Protein AF-A0A442I659-F1 (afdb_monomer)

Secondary structure (DSSP, 8-state):
-PPPPHHHHHHHHHHHHTT--TTSGGGGGGSSBTTB---SSHHHHHHHHHHHHHTGGG--SHHHHHHHHHHHHHHHHSPPPPP-

Solvent-accessible surface area (backbone atoms only — not comparable to full-atom values): 4908 Å² total; per-residue (Å²): 137,82,78,62,54,46,44,56,35,24,55,52,34,47,61,68,33,74,82,59,56,98,81,40,80,51,51,58,43,69,72,43,52,91,65,31,39,41,35,72,44,71,66,53,32,51,46,41,48,54,41,56,58,66,40,65,87,67,50,89,45,72,65,55,45,50,53,50,51,42,44,49,52,33,59,74,68,56,68,60,46,78,88,128

Sequence (84 aa):
MRIITKERAFALASQWGSFMHATDPGQCLYTFHTNDGRPLTEEHRLECLRWLRSKQTQTRSDREADELMKLIRFMANTPLRPLQ

pLDDT: mean 88.14, std 9.48, range [54.66, 96.25]

Nearest PDB structures (foldseek):
  3osx-assembly1_A  TM=8.111E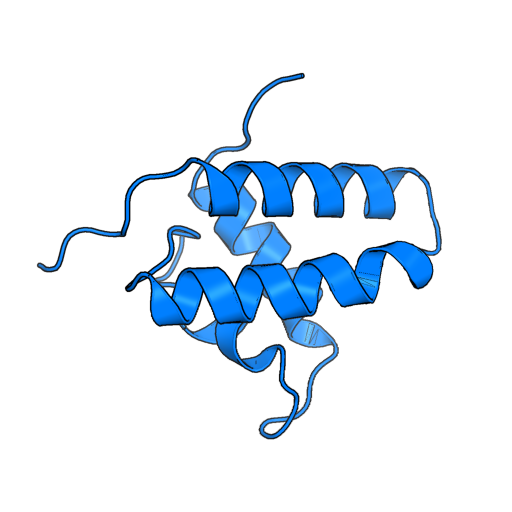-01  e=1.385E+00  Xenorhabdus nematophila
  6q45-assembly2_P  TM=9.304E-01  e=2.919E+00  Fusobacterium nucleatum subsp. nucleatum ATCC 25586
  1xkp-assembly1_A  TM=9.441E-01  e=7.735E+00  Yersinia pestis
  6o6i-assembly1_A  TM=4.625E-01  e=9.729E+00  Rattu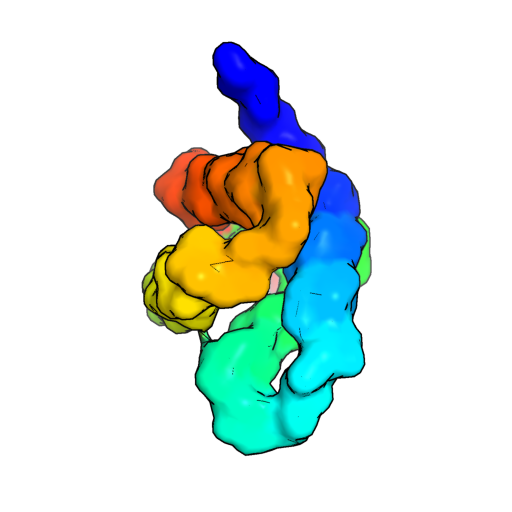s norvegicus

Structure (mmCIF, N/CA/C/O backbone):
data_AF-A0A442I659-F1
#
_entry.id   AF-A0A442I659-F1
#
loop_
_atom_site.group_PDB
_atom_site.id
_atom_site.type_symbol
_atom_site.label_atom_id
_atom_site.label_alt_id
_atom_site.label_comp_id
_atom_site.label_asym_id
_atom_site.label_entity_id
_atom_site.label_seq_id
_atom_site.pdbx_PDB_ins_code
_atom_site.Cartn_x
_atom_site.Cartn_y
_atom_site.Cartn_z
_atom_site.occupancy
_atom_site.B_iso_or_equiv
_atom_site.auth_seq_id
_atom_site.auth_comp_id
_atom_site.auth_asym_id
_atom_site.auth_atom_id
_atom_site.pdbx_PDB_model_num
ATOM 1 N N . MET A 1 1 ? 0.383 18.143 -4.845 1.00 54.66 1 MET A N 1
ATOM 2 C CA . MET A 1 1 ? 0.398 16.725 -5.281 1.00 54.66 1 MET A CA 1
ATOM 3 C C . MET A 1 1 ? -0.792 16.022 -4.631 1.00 54.66 1 MET A C 1
ATOM 5 O O . MET A 1 1 ? -0.908 16.107 -3.417 1.00 54.66 1 MET A O 1
ATOM 9 N N . ARG A 1 2 ? -1.727 15.455 -5.409 1.00 72.00 2 ARG A N 1
ATOM 10 C CA . ARG A 1 2 ? -2.998 14.903 -4.889 1.00 72.00 2 ARG A CA 1
ATOM 11 C C . ARG A 1 2 ? -2.785 13.523 -4.249 1.00 72.00 2 ARG A C 1
ATOM 13 O O . ARG A 1 2 ? -2.033 12.717 -4.793 1.00 72.00 2 ARG A O 1
ATOM 20 N N . ILE A 1 3 ? -3.443 13.269 -3.117 1.00 81.12 3 ILE A N 1
ATOM 21 C CA . ILE A 1 3 ? -3.529 11.936 -2.498 1.00 81.12 3 ILE A CA 1
ATOM 22 C C . ILE A 1 3 ? -4.392 11.043 -3.407 1.00 81.12 3 ILE A C 1
ATOM 24 O O . ILE A 1 3 ? -5.390 11.505 -3.960 1.00 81.12 3 ILE A O 1
ATOM 28 N N . ILE A 1 4 ? -3.975 9.792 -3.610 1.00 94.19 4 ILE A N 1
ATOM 29 C CA . ILE A 1 4 ? -4.699 8.803 -4.428 1.00 94.19 4 ILE A CA 1
ATOM 30 C C . ILE A 1 4 ? -5.928 8.254 -3.685 1.00 94.19 4 ILE A C 1
ATOM 32 O O . ILE A 1 4 ? -5.998 8.329 -2.463 1.00 94.19 4 ILE A O 1
ATOM 36 N N . THR A 1 5 ? -6.906 7.701 -4.407 1.00 95.94 5 THR A N 1
ATOM 37 C CA . THR A 1 5 ? -8.089 7.081 -3.781 1.00 95.94 5 THR A CA 1
ATOM 38 C C . THR A 1 5 ? -7.746 5.735 -3.133 1.00 95.94 5 THR A C 1
ATOM 40 O O . THR A 1 5 ? -6.693 5.157 -3.417 1.00 95.94 5 THR A O 1
ATOM 43 N N . LYS A 1 6 ? -8.643 5.201 -2.290 1.00 95.88 6 LYS A N 1
ATOM 44 C CA . LYS A 1 6 ? -8.460 3.886 -1.648 1.00 95.88 6 LYS A CA 1
ATOM 45 C C . LYS A 1 6 ? -8.423 2.737 -2.662 1.00 95.88 6 LYS A C 1
ATOM 47 O O . LYS A 1 6 ? -7.648 1.803 -2.489 1.00 95.88 6 LYS A O 1
ATOM 52 N N . GLU A 1 7 ? -9.177 2.845 -3.752 1.00 95.81 7 GLU A N 1
ATOM 53 C CA . GLU A 1 7 ? -9.207 1.873 -4.848 1.00 95.81 7 GLU A CA 1
ATOM 54 C C . GLU A 1 7 ? -7.892 1.914 -5.628 1.00 95.81 7 GLU A C 1
ATOM 56 O O . GLU A 1 7 ? -7.308 0.877 -5.943 1.00 95.81 7 GLU A O 1
ATOM 61 N N . ARG A 1 8 ? -7.373 3.122 -5.899 1.00 95.56 8 ARG A N 1
ATOM 62 C CA . ARG A 1 8 ? -6.072 3.268 -6.558 1.00 95.56 8 ARG A CA 1
ATOM 63 C C . ARG A 1 8 ? -4.939 2.777 -5.662 1.00 95.56 8 ARG A C 1
ATOM 65 O O . ARG A 1 8 ? -4.006 2.164 -6.171 1.00 95.56 8 ARG A O 1
ATOM 72 N N . ALA A 1 9 ? -5.022 3.022 -4.356 1.00 95.50 9 ALA A N 1
ATOM 73 C CA . ALA A 1 9 ? -4.064 2.500 -3.391 1.00 95.50 9 ALA A CA 1
ATOM 74 C C . ALA A 1 9 ? -4.082 0.966 -3.348 1.00 95.50 9 ALA A C 1
ATOM 76 O O . ALA A 1 9 ? -3.013 0.367 -3.385 1.00 95.50 9 ALA A O 1
ATOM 77 N N . PHE A 1 10 ? -5.267 0.342 -3.361 1.00 95.06 10 PHE A N 1
ATOM 78 C CA . PHE A 1 10 ? -5.416 -1.112 -3.470 1.00 95.06 10 PHE A CA 1
ATOM 79 C C . PHE A 1 10 ? -4.7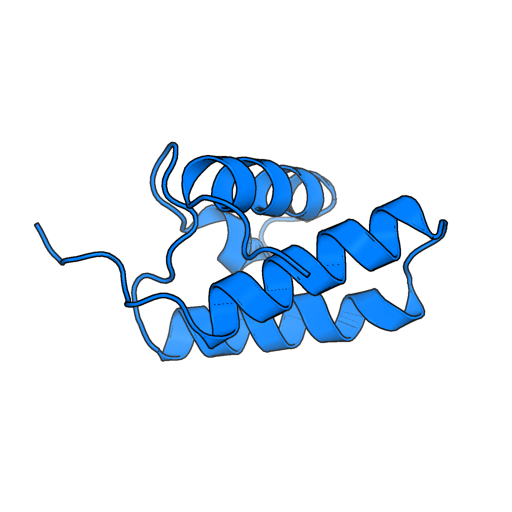38 -1.648 -4.736 1.00 95.06 10 PHE A C 1
ATOM 81 O O . PHE A 1 10 ? -3.866 -2.503 -4.647 1.00 95.06 10 PHE A O 1
ATOM 88 N N . ALA A 1 11 ? -5.053 -1.077 -5.904 1.00 93.88 11 ALA A N 1
ATOM 89 C CA . ALA A 1 11 ? -4.471 -1.515 -7.172 1.00 93.88 11 ALA A CA 1
ATOM 90 C C . ALA A 1 11 ? -2.936 -1.393 -7.201 1.00 93.88 11 ALA A C 1
ATOM 92 O O . ALA A 1 11 ? -2.255 -2.312 -7.652 1.00 93.88 11 ALA A O 1
ATOM 93 N N . LEU A 1 12 ? -2.384 -0.281 -6.700 1.00 92.62 12 LEU A N 1
ATOM 94 C CA . LEU A 1 12 ? -0.933 -0.100 -6.606 1.00 92.62 12 LEU A CA 1
ATOM 95 C C . LEU A 1 12 ? -0.311 -1.090 -5.615 1.00 92.62 12 LEU A C 1
ATOM 97 O O . LEU A 1 12 ? 0.699 -1.709 -5.934 1.00 92.62 12 LEU A O 1
ATOM 101 N N . ALA A 1 13 ? -0.913 -1.279 -4.439 1.00 91.88 13 ALA A N 1
ATOM 102 C CA . ALA A 1 13 ? -0.436 -2.248 -3.459 1.00 91.88 13 ALA A CA 1
ATOM 103 C C . ALA A 1 13 ? -0.413 -3.674 -4.031 1.00 91.88 13 ALA A C 1
ATOM 105 O O . ALA A 1 13 ? 0.574 -4.374 -3.837 1.00 91.88 13 ALA A O 1
ATOM 106 N N . SER A 1 14 ? -1.427 -4.079 -4.802 1.00 89.06 14 SER A N 1
ATOM 107 C CA . SER A 1 14 ? -1.456 -5.387 -5.469 1.00 89.06 14 SER A CA 1
ATOM 108 C C . SER A 1 14 ? -0.367 -5.544 -6.536 1.00 89.06 14 S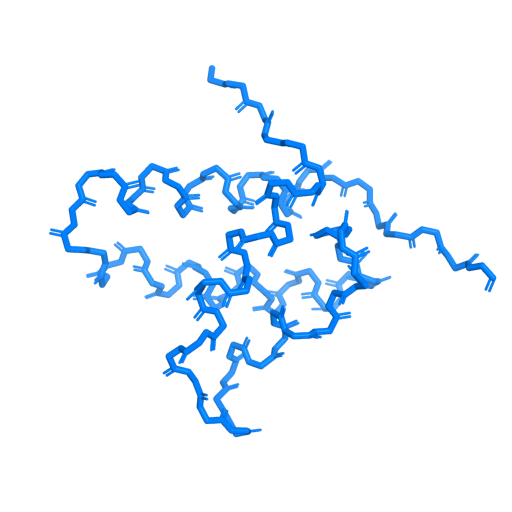ER A C 1
ATOM 110 O O . SER A 1 14 ? 0.211 -6.621 -6.656 1.00 89.06 14 SER A O 1
ATOM 112 N N . GLN A 1 15 ? -0.046 -4.483 -7.285 1.00 87.50 15 GLN A N 1
ATOM 113 C CA . GLN A 1 15 ? 1.055 -4.495 -8.263 1.00 87.50 15 GLN A CA 1
ATOM 114 C C . GLN A 1 15 ? 2.420 -4.641 -7.588 1.00 87.50 15 GLN A C 1
ATOM 116 O O . GLN A 1 15 ? 3.270 -5.398 -8.041 1.00 87.50 15 GLN A O 1
ATOM 121 N N . TRP A 1 16 ? 2.628 -3.948 -6.471 1.00 82.25 16 TRP A N 1
ATOM 122 C CA . TRP A 1 16 ? 3.821 -4.139 -5.650 1.00 82.25 16 TRP A CA 1
ATOM 123 C C . TRP A 1 16 ? 3.838 -5.528 -4.986 1.00 82.25 16 TRP A C 1
ATOM 125 O O . TRP A 1 16 ? 4.899 -6.137 -4.858 1.00 82.25 16 TRP A O 1
ATOM 135 N N . GLY A 1 17 ? 2.648 -6.042 -4.659 1.00 70.44 17 GLY A N 1
ATOM 136 C CA . GLY A 1 17 ? 2.328 -7.399 -4.223 1.00 70.44 17 GLY A CA 1
ATOM 137 C C . GLY A 1 17 ? 2.903 -8.500 -5.110 1.00 70.44 17 GLY A C 1
ATOM 138 O O . GLY A 1 17 ? 3.511 -9.450 -4.615 1.00 70.44 17 GLY A O 1
ATOM 139 N N . SER A 1 18 ? 2.700 -8.386 -6.426 1.00 66.94 18 SER A N 1
ATOM 140 C CA . SER A 1 18 ? 2.871 -9.494 -7.380 1.00 66.94 18 SER A CA 1
ATOM 141 C C . SER A 1 18 ? 4.300 -10.018 -7.537 1.00 66.94 18 SER A C 1
ATOM 143 O O . SER A 1 18 ? 4.501 -11.057 -8.155 1.00 66.94 18 SER A O 1
ATOM 145 N N . PHE A 1 19 ? 5.291 -9.324 -6.980 1.00 63.94 19 PHE A N 1
ATOM 146 C CA . PHE A 1 19 ? 6.699 -9.719 -7.035 1.00 63.94 19 PHE A CA 1
ATOM 147 C C . PHE A 1 19 ? 7.157 -10.534 -5.815 1.00 63.94 19 PHE A C 1
ATOM 149 O O . PHE A 1 19 ? 8.356 -10.750 -5.657 1.00 63.94 19 PHE A O 1
ATOM 156 N N . MET A 1 20 ? 6.234 -10.939 -4.936 1.00 72.00 20 MET A N 1
ATOM 157 C CA . MET A 1 20 ? 6.553 -11.509 -3.625 1.00 72.00 20 MET A CA 1
ATOM 158 C C . MET A 1 20 ? 6.166 -12.975 -3.468 1.00 72.00 20 MET A C 1
ATOM 160 O O . MET A 1 20 ? 5.135 -13.428 -3.962 1.00 72.00 20 MET A O 1
ATOM 164 N N . HIS A 1 21 ? 6.979 -13.691 -2.698 1.00 69.88 21 HIS A N 1
ATOM 165 C CA . HIS A 1 21 ? 6.691 -15.004 -2.145 1.00 69.88 21 HIS A CA 1
ATOM 166 C C . HIS A 1 21 ? 5.966 -14.887 -0.795 1.00 69.88 21 HIS A C 1
ATOM 168 O O . HIS A 1 21 ? 6.009 -13.856 -0.127 1.00 69.88 21 HIS A O 1
ATOM 174 N N . ALA A 1 22 ? 5.327 -15.976 -0.358 1.00 65.06 22 ALA A N 1
ATOM 175 C CA . ALA A 1 22 ? 4.522 -16.020 0.868 1.00 65.06 22 ALA A CA 1
ATOM 176 C C . ALA A 1 22 ? 5.296 -15.719 2.169 1.00 65.06 22 ALA A C 1
ATOM 178 O O . ALA A 1 22 ? 4.682 -15.572 3.215 1.00 65.06 22 ALA A O 1
ATOM 179 N N . THR A 1 23 ? 6.627 -15.643 2.131 1.00 71.31 23 THR A N 1
ATOM 180 C CA . THR A 1 23 ? 7.471 -15.300 3.287 1.00 71.31 23 THR A CA 1
ATOM 181 C C . THR A 1 23 ? 8.095 -13.911 3.180 1.00 71.31 23 THR A C 1
ATOM 183 O O . THR A 1 23 ? 8.855 -13.515 4.063 1.00 71.31 23 THR A O 1
ATOM 186 N N . ASP A 1 24 ? 7.828 -13.173 2.100 1.00 77.56 24 ASP A N 1
ATOM 187 C CA . ASP A 1 24 ? 8.420 -11.856 1.910 1.00 77.56 24 ASP A CA 1
ATOM 188 C C . ASP A 1 24 ? 7.791 -10.828 2.857 1.00 77.56 24 ASP A C 1
ATOM 190 O O . ASP A 1 24 ? 6.568 -10.781 3.002 1.00 77.56 24 ASP A O 1
ATOM 194 N N . PRO A 1 25 ? 8.586 -9.911 3.438 1.00 76.75 25 PRO A N 1
ATOM 195 C CA . PRO A 1 25 ? 8.073 -8.887 4.349 1.00 76.75 25 PRO A CA 1
ATOM 196 C C . PRO A 1 25 ? 6.971 -7.983 3.768 1.00 76.75 25 PRO A C 1
ATOM 198 O O . PRO A 1 25 ? 6.263 -7.319 4.522 1.00 76.75 25 PRO A O 1
ATOM 201 N N . GLY A 1 26 ? 6.810 -7.921 2.443 1.00 78.06 26 GLY A N 1
ATOM 202 C CA . GLY A 1 26 ? 5.742 -7.137 1.818 1.00 78.06 26 GLY A CA 1
ATOM 203 C C . GLY A 1 26 ? 4.435 -7.902 1.621 1.00 78.06 26 GLY A C 1
ATOM 204 O O . GLY A 1 26 ? 3.485 -7.321 1.102 1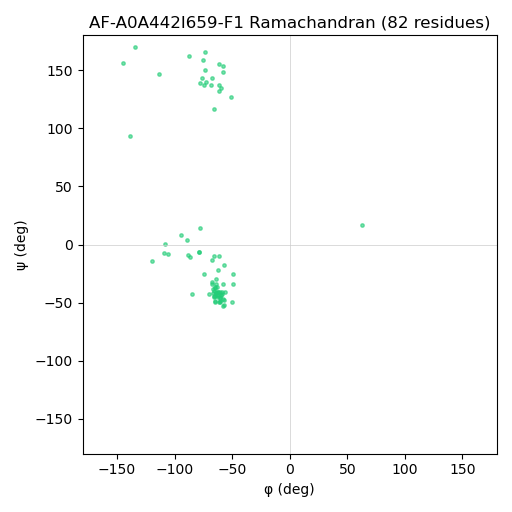.00 78.06 26 GLY A O 1
ATOM 205 N N . GLN A 1 27 ? 4.335 -9.152 2.091 1.00 84.31 27 GLN A N 1
ATOM 206 C CA . GLN A 1 27 ? 3.067 -9.885 2.181 1.00 84.31 27 GLN A CA 1
ATOM 207 C C . GLN A 1 27 ? 1.957 -9.072 2.866 1.00 84.31 27 GLN A C 1
ATOM 209 O O . GLN A 1 27 ? 0.783 -9.256 2.557 1.00 84.31 27 GLN A O 1
ATOM 214 N N . CYS A 1 28 ? 2.329 -8.112 3.726 1.00 87.31 28 CYS A N 1
ATOM 215 C CA . CYS A 1 28 ? 1.419 -7.137 4.319 1.00 87.31 28 CYS A CA 1
ATOM 216 C C . CYS A 1 28 ? 0.519 -6.449 3.271 1.00 87.31 28 CYS A C 1
ATOM 218 O O . CYS A 1 28 ? -0.659 -6.235 3.533 1.00 87.31 28 CYS A O 1
ATOM 220 N N . LEU A 1 29 ? 1.000 -6.211 2.044 1.00 90.06 29 LEU A N 1
ATOM 221 C CA . LEU A 1 29 ? 0.216 -5.603 0.962 1.00 90.06 29 LEU A CA 1
ATOM 222 C C . LEU A 1 29 ? -0.943 -6.474 0.438 1.00 90.06 29 LEU A C 1
ATOM 224 O O . LEU A 1 29 ? -1.809 -5.954 -0.263 1.00 90.06 29 LEU A O 1
ATOM 228 N N . TYR A 1 30 ? -0.997 -7.768 0.769 1.00 85.12 30 TYR A N 1
ATOM 229 C CA . TYR A 1 30 ? -2.120 -8.652 0.423 1.00 85.12 30 TYR A CA 1
ATOM 230 C C . TYR A 1 30 ? -3.237 -8.664 1.467 1.00 85.12 30 TYR A C 1
ATOM 232 O O . TYR A 1 30 ? -4.312 -9.200 1.213 1.00 85.12 30 TYR A O 1
ATOM 240 N N . THR A 1 31 ? -3.016 -8.042 2.624 1.00 85.88 31 THR A N 1
ATOM 241 C CA . THR A 1 31 ? -3.998 -7.993 3.717 1.00 85.88 31 THR A CA 1
ATOM 242 C C . THR A 1 31 ? -5.098 -6.957 3.470 1.00 85.88 31 THR A C 1
ATOM 244 O O . THR A 1 31 ? -6.049 -6.860 4.244 1.00 85.88 31 THR A O 1
ATOM 247 N N . PHE A 1 32 ? -4.988 -6.145 2.415 1.00 90.75 32 PHE A N 1
ATOM 248 C CA . PHE A 1 32 ? -6.023 -5.177 2.070 1.00 90.75 32 PHE A CA 1
ATOM 249 C C . PHE A 1 32 ? -7.305 -5.863 1.617 1.00 90.75 32 PHE A C 1
ATOM 251 O O . PHE A 1 32 ? -7.299 -6.857 0.893 1.00 90.75 32 PHE A O 1
ATOM 258 N N . HIS A 1 33 ? -8.431 -5.271 1.993 1.00 91.56 33 HIS A N 1
ATOM 259 C CA . HIS A 1 33 ? -9.712 -5.701 1.466 1.00 91.56 33 HIS A CA 1
ATOM 260 C C . HIS A 1 33 ? -9.868 -5.243 0.014 1.00 91.56 33 HIS A C 1
ATOM 262 O O . HIS A 1 33 ? -9.360 -4.189 -0.377 1.00 91.56 33 HIS A O 1
ATOM 268 N N . THR A 1 34 ? -10.618 -6.009 -0.777 1.00 90.69 34 THR A N 1
ATOM 269 C CA . THR A 1 34 ? -10.854 -5.711 -2.191 1.00 90.69 34 THR A CA 1
ATOM 270 C C . THR A 1 34 ? -11.321 -4.267 -2.386 1.00 90.69 34 THR A C 1
ATOM 272 O O . THR A 1 34 ? -12.280 -3.824 -1.754 1.00 90.69 34 THR A O 1
ATOM 275 N N . ASN A 1 35 ? -10.632 -3.536 -3.269 1.00 93.62 35 ASN A N 1
ATOM 276 C CA . ASN A 1 35 ? -10.877 -2.123 -3.589 1.00 93.62 35 ASN A CA 1
ATOM 277 C C . ASN A 1 35 ? -10.676 -1.129 -2.426 1.00 93.62 35 ASN A C 1
ATOM 279 O O . ASN A 1 35 ? -11.112 0.019 -2.513 1.00 93.62 35 ASN A O 1
ATOM 283 N N . ASP A 1 36 ? -9.991 -1.521 -1.352 1.00 94.56 36 ASP A N 1
ATOM 284 C CA . ASP A 1 36 ? -9.731 -0.650 -0.206 1.00 94.56 36 ASP A CA 1
ATOM 285 C C . ASP A 1 36 ? -8.298 -0.807 0.315 1.00 94.56 36 ASP A C 1
ATOM 287 O O . ASP A 1 36 ? -8.012 -1.649 1.162 1.00 94.56 36 ASP A O 1
ATOM 291 N N . GLY A 1 37 ? -7.389 0.042 -0.172 1.00 94.50 37 GLY A N 1
ATOM 292 C CA . GLY A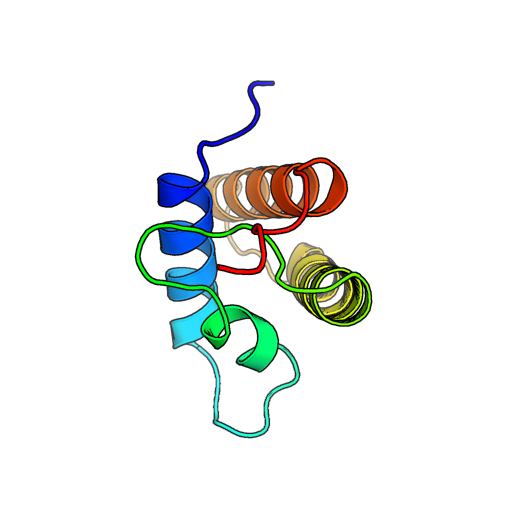 1 37 ? -5.975 0.035 0.213 1.00 94.50 37 GLY A CA 1
ATOM 293 C C . GLY A 1 37 ? -5.675 0.671 1.573 1.00 94.50 37 GLY A C 1
ATOM 294 O O . GLY A 1 37 ? -4.524 1.026 1.830 1.00 94.50 37 GLY A O 1
ATOM 295 N N . ARG A 1 38 ? -6.688 0.916 2.418 1.00 95.94 38 ARG A N 1
ATOM 296 C CA . ARG A 1 38 ? -6.479 1.463 3.766 1.00 95.94 38 ARG A CA 1
ATOM 297 C C . ARG A 1 38 ? -5.911 0.388 4.701 1.00 95.94 38 ARG A C 1
ATOM 299 O O . ARG A 1 38 ? -6.414 -0.736 4.687 1.00 95.94 38 ARG A O 1
ATOM 306 N N . PRO A 1 39 ? -4.920 0.718 5.5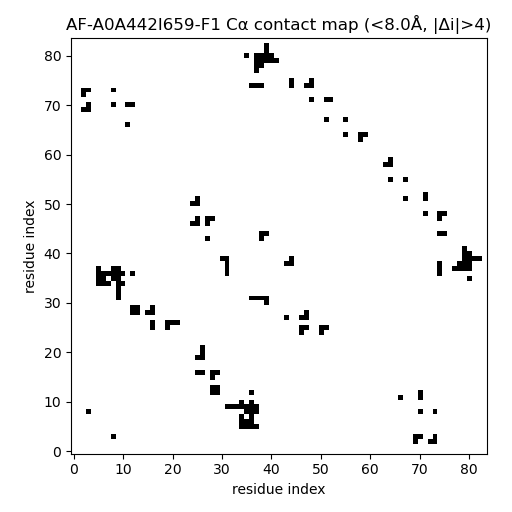48 1.00 95.69 39 PRO A N 1
ATOM 307 C CA . PRO A 1 39 ? -4.419 -0.203 6.565 1.00 95.69 39 PRO A CA 1
ATOM 308 C C . PRO A 1 39 ? -5.521 -0.667 7.520 1.00 95.69 39 PRO A C 1
ATOM 310 O O . PRO A 1 39 ? -6.466 0.071 7.800 1.00 95.69 39 PRO A O 1
ATOM 313 N N . LEU A 1 40 ? -5.382 -1.894 8.017 1.00 93.94 40 LEU A N 1
ATOM 314 C CA . LEU A 1 40 ? -6.338 -2.506 8.949 1.00 93.94 40 LEU A CA 1
ATOM 315 C C . LEU A 1 40 ? -6.053 -2.103 10.400 1.00 93.94 40 LEU A C 1
ATOM 317 O O . LEU A 1 40 ? -6.970 -1.789 11.148 1.00 93.94 40 LEU A O 1
ATOM 321 N N . THR A 1 41 ? -4.773 -2.091 10.771 1.00 95.00 41 THR A N 1
ATOM 322 C CA . THR A 1 41 ? -4.271 -1.676 12.085 1.00 95.00 41 THR A CA 1
ATOM 323 C C . THR A 1 41 ? -3.059 -0.762 11.909 1.00 95.00 41 THR A C 1
ATOM 325 O O . THR A 1 41 ? -2.526 -0.627 10.799 1.00 95.00 41 THR A O 1
ATOM 328 N N . GLU A 1 42 ? -2.607 -0.127 12.991 1.00 95.75 42 GLU A N 1
ATOM 329 C CA . GLU A 1 42 ? -1.385 0.682 12.952 1.00 95.75 42 GLU A CA 1
ATOM 330 C C . GLU A 1 42 ? -0.134 -0.181 12.740 1.00 95.75 42 GLU A C 1
ATOM 332 O O . GLU A 1 42 ? 0.769 0.213 12.006 1.00 95.75 42 GLU A O 1
ATOM 337 N N . GLU A 1 43 ? -0.101 -1.401 13.273 1.00 94.81 43 GLU A N 1
ATOM 338 C CA . GLU A 1 43 ? 0.975 -2.364 13.020 1.00 94.81 43 GLU A CA 1
ATOM 339 C C . GLU A 1 43 ? 1.061 -2.697 11.526 1.00 94.81 43 GLU A C 1
ATOM 341 O O . GLU A 1 43 ? 2.125 -2.558 10.921 1.00 94.81 43 GLU A O 1
ATOM 346 N N . HIS A 1 44 ? -0.078 -3.019 10.900 1.00 93.62 44 HIS A N 1
ATOM 347 C CA . HIS A 1 44 ? -0.154 -3.263 9.460 1.00 93.62 44 HIS A CA 1
ATOM 348 C C . HIS A 1 44 ? 0.318 -2.033 8.660 1.00 93.62 44 HIS A C 1
ATOM 350 O O . HIS A 1 44 ? 1.101 -2.163 7.716 1.00 93.62 44 HIS A O 1
ATOM 356 N N . ARG A 1 45 ? -0.077 -0.814 9.062 1.00 95.88 45 ARG A N 1
ATOM 357 C CA . ARG A 1 45 ? 0.406 0.428 8.431 1.00 95.88 45 ARG A CA 1
ATOM 358 C C . ARG A 1 45 ? 1.931 0.522 8.484 1.00 95.88 45 ARG A C 1
ATOM 360 O O . ARG A 1 45 ? 2.562 0.843 7.473 1.00 95.88 45 ARG A O 1
ATOM 367 N N . LEU A 1 46 ? 2.523 0.274 9.650 1.00 95.75 46 LEU A N 1
ATOM 368 C CA . LEU A 1 46 ? 3.968 0.364 9.855 1.00 95.75 46 LEU A CA 1
ATOM 369 C C . LEU A 1 46 ? 4.729 -0.666 9.018 1.00 95.75 46 LEU A C 1
ATOM 371 O O . LEU A 1 46 ? 5.756 -0.323 8.428 1.00 95.75 46 LEU A O 1
ATOM 375 N N . GLU A 1 47 ? 4.222 -1.893 8.923 1.00 93.94 47 GLU A N 1
ATOM 376 C CA . GLU A 1 47 ? 4.799 -2.945 8.082 1.00 93.94 47 GLU A CA 1
ATOM 377 C C . GLU A 1 47 ? 4.790 -2.559 6.603 1.00 93.94 47 GLU A C 1
ATOM 379 O O . GLU A 1 47 ? 5.844 -2.579 5.956 1.00 93.94 47 GLU A O 1
ATOM 384 N N . CYS A 1 48 ? 3.645 -2.102 6.083 1.00 93.50 48 CYS A N 1
ATOM 385 C CA . CYS A 1 48 ? 3.558 -1.646 4.700 1.00 93.50 48 CYS A CA 1
ATOM 386 C C . CYS A 1 48 ? 4.493 -0.467 4.434 1.00 93.50 48 CYS A C 1
ATOM 388 O O . CYS A 1 48 ? 5.218 -0.463 3.440 1.00 93.50 48 CYS A O 1
ATOM 390 N N . LEU A 1 49 ? 4.525 0.532 5.323 1.00 95.06 49 LEU A N 1
ATOM 391 C CA . LEU A 1 49 ? 5.408 1.689 5.172 1.00 95.06 49 LEU A CA 1
ATOM 392 C C . LEU A 1 49 ? 6.883 1.286 5.187 1.00 95.06 49 LEU A C 1
ATOM 394 O O . LEU A 1 49 ? 7.659 1.816 4.391 1.00 95.06 49 LEU A O 1
ATOM 398 N N . ARG A 1 50 ? 7.280 0.357 6.063 1.00 93.25 50 ARG A N 1
ATOM 399 C CA . ARG A 1 50 ? 8.653 -0.159 6.123 1.00 93.25 50 ARG A CA 1
ATOM 400 C C . ARG A 1 50 ? 9.032 -0.824 4.804 1.00 93.25 50 ARG A C 1
ATOM 402 O O . ARG A 1 50 ? 10.074 -0.493 4.237 1.00 93.25 50 ARG A O 1
ATOM 409 N N . TRP A 1 51 ? 8.178 -1.709 4.294 1.00 90.88 51 TRP A N 1
ATOM 410 C CA . TRP A 1 51 ? 8.442 -2.397 3.035 1.00 90.88 51 TRP A CA 1
ATOM 411 C C . TRP A 1 51 ? 8.467 -1.428 1.848 1.00 90.88 51 TRP A C 1
ATOM 413 O O . TRP A 1 51 ? 9.449 -1.403 1.110 1.00 90.88 51 TRP A O 1
ATOM 423 N N . LEU A 1 52 ? 7.468 -0.556 1.703 1.00 91.75 52 LEU A N 1
ATOM 424 C CA . LEU A 1 52 ? 7.396 0.407 0.599 1.00 91.75 52 LEU A CA 1
ATOM 425 C C . LEU A 1 52 ? 8.595 1.366 0.592 1.00 91.75 52 LEU A C 1
ATOM 427 O O . LEU A 1 52 ? 9.169 1.635 -0.461 1.00 91.75 52 LEU A O 1
ATOM 431 N N . ARG A 1 53 ? 9.033 1.847 1.763 1.00 92.62 53 ARG A N 1
ATOM 432 C CA . ARG A 1 53 ? 10.239 2.685 1.871 1.00 92.62 53 ARG A CA 1
ATOM 433 C C . ARG A 1 53 ? 11.499 1.936 1.446 1.00 92.62 53 ARG A C 1
ATOM 435 O O . ARG A 1 53 ? 12.341 2.527 0.779 1.00 92.62 53 ARG A O 1
ATOM 442 N N . SER A 1 54 ? 11.603 0.638 1.740 1.00 89.81 54 SER A N 1
ATOM 443 C CA . SER A 1 54 ? 12.736 -0.182 1.279 1.00 89.81 54 SER A CA 1
ATOM 444 C C . SER A 1 54 ? 12.825 -0.292 -0.250 1.00 89.81 54 SER A C 1
ATOM 446 O O . SER A 1 54 ? 13.900 -0.551 -0.786 1.00 89.81 54 SER A O 1
ATOM 448 N N . LYS A 1 55 ? 11.711 -0.072 -0.964 1.00 88.62 55 LYS A N 1
ATOM 449 C CA . LYS A 1 55 ? 11.655 -0.114 -2.430 1.00 88.62 55 LYS A CA 1
ATOM 450 C C . LYS A 1 55 ? 12.013 1.205 -3.100 1.00 88.62 55 LYS A C 1
ATOM 452 O O . LYS A 1 55 ? 12.260 1.197 -4.299 1.00 88.62 55 LYS A O 1
ATOM 457 N N . GLN A 1 56 ? 12.121 2.311 -2.359 1.00 86.94 56 GLN A N 1
ATOM 458 C CA . GLN A 1 56 ? 12.457 3.619 -2.940 1.00 86.94 56 GLN A CA 1
ATOM 459 C C . GLN A 1 56 ? 13.779 3.582 -3.714 1.00 86.94 56 GLN A C 1
ATOM 461 O O . GLN A 1 56 ? 13.852 4.105 -4.821 1.00 86.94 56 GLN A O 1
ATOM 466 N N . THR A 1 57 ? 14.787 2.886 -3.186 1.00 83.38 57 THR A N 1
ATOM 467 C CA . THR A 1 57 ? 16.100 2.723 -3.831 1.00 83.38 57 THR A CA 1
ATOM 468 C C . THR A 1 57 ? 16.122 1.670 -4.945 1.00 83.38 57 THR A C 1
ATOM 470 O O . THR A 1 57 ? 17.136 1.524 -5.618 1.00 83.38 57 THR A O 1
ATOM 473 N N . GLN A 1 58 ? 15.028 0.926 -5.136 1.00 82.19 58 GLN A N 1
ATOM 474 C CA . GLN A 1 58 ? 14.909 -0.176 -6.102 1.00 82.19 58 GLN A CA 1
ATOM 475 C C . GLN A 1 58 ? 13.999 0.164 -7.293 1.00 82.19 58 GLN A C 1
ATOM 477 O O . GLN A 1 58 ? 13.903 -0.635 -8.226 1.00 82.19 58 GLN A O 1
ATOM 482 N N . THR A 1 59 ? 13.319 1.315 -7.262 1.00 81.12 59 THR A N 1
ATOM 483 C CA . THR A 1 59 ? 12.499 1.804 -8.384 1.00 81.12 59 THR A CA 1
ATOM 484 C C . THR A 1 59 ? 13.367 2.035 -9.620 1.00 81.12 59 THR A C 1
ATOM 486 O O . THR A 1 59 ? 14.483 2.540 -9.516 1.00 81.12 59 THR A O 1
ATOM 489 N N . ARG A 1 60 ? 12.880 1.626 -10.797 1.00 81.62 60 ARG A N 1
ATOM 490 C CA . ARG A 1 60 ? 13.654 1.631 -12.051 1.00 81.62 60 ARG A CA 1
ATOM 491 C C . ARG A 1 60 ? 13.228 2.744 -13.006 1.00 81.62 60 ARG A C 1
ATOM 493 O O . ARG A 1 60 ? 13.886 2.956 -14.021 1.00 81.62 60 ARG A O 1
ATOM 500 N N . SER A 1 61 ? 12.137 3.445 -12.697 1.00 90.12 61 SER A N 1
ATOM 501 C CA . SER A 1 61 ? 11.630 4.576 -13.476 1.00 90.12 61 SER A CA 1
ATOM 502 C C . SER A 1 61 ? 11.005 5.661 -12.597 1.00 90.12 61 SER A C 1
ATOM 504 O O . SER A 1 61 ? 10.478 5.379 -11.518 1.00 90.12 61 SER A O 1
ATOM 506 N N . ASP A 1 62 ? 10.974 6.894 -13.109 1.00 90.19 62 ASP A N 1
ATOM 507 C CA . ASP A 1 62 ? 10.327 8.036 -12.446 1.00 90.19 62 ASP A CA 1
ATOM 508 C C . ASP A 1 62 ? 8.842 7.783 -12.165 1.00 90.19 62 ASP A C 1
ATOM 510 O O . ASP A 1 62 ? 8.302 8.216 -11.146 1.00 90.19 62 ASP A O 1
ATOM 514 N N . ARG A 1 63 ? 8.175 7.040 -13.057 1.00 89.75 63 ARG A N 1
ATOM 515 C CA . ARG A 1 63 ? 6.773 6.657 -12.889 1.00 89.75 63 ARG A CA 1
ATOM 516 C C . ARG A 1 63 ? 6.584 5.739 -11.684 1.00 89.75 63 ARG A C 1
ATOM 518 O O . ARG A 1 63 ? 5.699 5.994 -10.871 1.00 89.75 63 ARG A O 1
ATOM 525 N N . GLU A 1 64 ? 7.402 4.695 -11.564 1.00 90.31 64 GLU A N 1
ATOM 526 C CA . GLU A 1 64 ? 7.351 3.781 -10.416 1.00 90.31 64 GLU A CA 1
ATOM 527 C C . GLU A 1 64 ? 7.664 4.517 -9.110 1.00 90.31 64 GLU A C 1
ATOM 529 O O . GLU A 1 64 ? 6.990 4.297 -8.103 1.00 90.31 64 GLU A O 1
ATOM 534 N N . ALA A 1 65 ? 8.646 5.424 -9.130 1.00 91.50 65 ALA A N 1
ATOM 535 C CA . ALA A 1 65 ? 8.998 6.246 -7.979 1.00 91.50 65 ALA A CA 1
ATOM 536 C C . ALA A 1 65 ? 7.840 7.161 -7.543 1.00 91.50 65 ALA A C 1
ATOM 538 O O . ALA A 1 65 ? 7.516 7.230 -6.354 1.00 91.50 65 ALA A O 1
ATOM 539 N N . ASP A 1 66 ? 7.167 7.827 -8.484 1.00 92.25 66 ASP A N 1
ATOM 540 C CA . ASP A 1 66 ? 6.001 8.670 -8.198 1.00 92.25 66 ASP A CA 1
ATOM 541 C C . ASP A 1 66 ? 4.812 7.855 -7.656 1.00 92.25 66 ASP A C 1
ATOM 543 O O . ASP A 1 66 ? 4.194 8.241 -6.658 1.00 92.25 66 ASP A O 1
ATOM 547 N N . GLU A 1 67 ? 4.509 6.698 -8.252 1.00 92.69 67 GLU A N 1
ATOM 548 C CA . GLU A 1 67 ? 3.440 5.808 -7.781 1.00 92.69 67 GLU A CA 1
ATOM 549 C C . GLU A 1 67 ? 3.732 5.249 -6.380 1.00 92.69 67 GLU A C 1
ATOM 551 O O . GLU A 1 67 ? 2.847 5.264 -5.516 1.00 92.69 67 GLU A O 1
ATOM 556 N N . LEU A 1 68 ? 4.979 4.850 -6.113 1.00 93.38 68 LEU A N 1
ATOM 557 C CA . LEU A 1 68 ? 5.432 4.425 -4.789 1.00 93.38 68 LEU A CA 1
ATOM 558 C C . LEU A 1 68 ? 5.272 5.550 -3.759 1.00 93.38 68 LEU A C 1
ATOM 560 O O . LEU A 1 68 ? 4.725 5.337 -2.675 1.00 93.38 68 LEU A O 1
ATOM 564 N N . MET A 1 69 ? 5.690 6.771 -4.097 1.00 94.31 69 MET A N 1
ATOM 565 C CA . MET A 1 69 ? 5.575 7.927 -3.205 1.00 94.31 69 MET A CA 1
ATOM 566 C C . MET A 1 69 ? 4.122 8.312 -2.922 1.00 94.31 69 MET A C 1
ATOM 568 O O . MET A 1 69 ? 3.787 8.674 -1.790 1.00 94.31 69 MET A O 1
ATOM 572 N N . LYS A 1 70 ? 3.238 8.210 -3.919 1.00 95.19 70 LYS A N 1
ATOM 573 C CA . LYS A 1 70 ? 1.793 8.398 -3.736 1.00 95.19 70 LYS A CA 1
ATOM 574 C C . LYS A 1 70 ? 1.208 7.356 -2.787 1.00 95.19 70 LYS A C 1
ATOM 576 O O . LYS A 1 70 ? 0.442 7.731 -1.898 1.00 95.19 70 LYS A O 1
ATOM 581 N N . LEU A 1 71 ? 1.595 6.088 -2.930 1.00 94.56 71 LEU A N 1
ATOM 582 C CA . LEU A 1 71 ? 1.136 5.008 -2.058 1.00 94.56 71 LEU A CA 1
ATOM 583 C C . LEU A 1 71 ? 1.634 5.183 -0.617 1.00 94.56 71 LEU A C 1
ATOM 585 O O . LEU A 1 71 ? 0.836 5.115 0.314 1.00 94.56 71 LEU A O 1
ATOM 589 N N . ILE A 1 72 ? 2.915 5.514 -0.423 1.00 95.38 72 ILE A N 1
ATOM 590 C CA . ILE A 1 72 ? 3.491 5.805 0.902 1.00 95.38 72 ILE A CA 1
ATOM 591 C C . ILE A 1 72 ? 2.739 6.953 1.581 1.00 95.38 72 ILE A C 1
ATOM 593 O O . ILE A 1 72 ? 2.373 6.853 2.751 1.00 95.38 72 ILE A O 1
ATOM 597 N N . ARG A 1 73 ? 2.478 8.048 0.857 1.00 95.69 73 ARG A N 1
ATOM 598 C CA . ARG A 1 73 ? 1.737 9.193 1.407 1.00 95.69 73 ARG A CA 1
ATOM 599 C C . ARG A 1 73 ? 0.297 8.834 1.739 1.00 95.69 73 ARG A C 1
ATOM 601 O O . ARG A 1 73 ? -0.190 9.265 2.780 1.00 95.69 73 ARG A O 1
ATOM 608 N N . PHE A 1 74 ? -0.369 8.050 0.894 1.00 96.25 74 PHE A N 1
ATOM 609 C CA . PHE A 1 74 ? -1.706 7.546 1.189 1.00 96.25 74 PHE A CA 1
ATOM 610 C C . PHE A 1 74 ? -1.705 6.732 2.487 1.00 96.25 74 PHE A C 1
ATOM 612 O O . PHE A 1 74 ? -2.439 7.063 3.414 1.00 96.25 74 PHE A O 1
ATOM 619 N N . MET A 1 75 ? -0.821 5.738 2.599 1.00 94.81 75 MET A N 1
ATOM 620 C CA . MET A 1 75 ? -0.737 4.884 3.784 1.00 94.81 75 MET A CA 1
ATOM 621 C C . MET A 1 75 ? -0.335 5.636 5.045 1.00 94.81 75 MET A C 1
ATOM 623 O O . MET A 1 75 ? -0.760 5.252 6.122 1.00 94.81 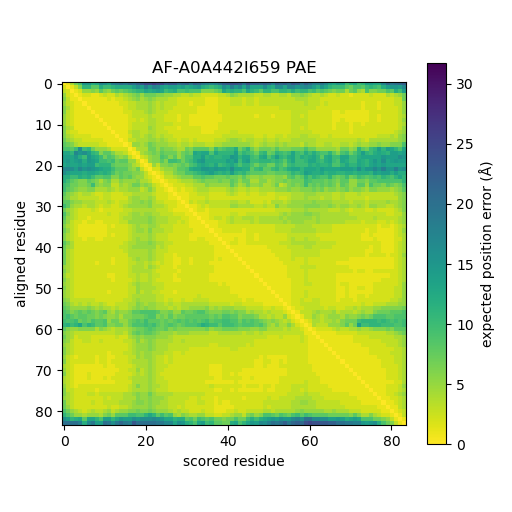75 MET A O 1
ATOM 627 N N . ALA A 1 76 ? 0.449 6.707 4.949 1.00 95.94 76 ALA A N 1
ATOM 628 C CA . ALA A 1 76 ? 0.826 7.498 6.117 1.00 95.94 76 ALA A CA 1
ATOM 629 C C . ALA A 1 76 ? -0.314 8.384 6.654 1.00 95.94 76 ALA A C 1
ATOM 631 O O . ALA A 1 76 ? -0.299 8.718 7.831 1.00 95.94 76 ALA A O 1
ATOM 632 N N . ASN A 1 77 ? -1.282 8.774 5.814 1.00 94.94 77 ASN A N 1
ATOM 633 C CA . ASN A 1 77 ? -2.259 9.819 6.160 1.00 94.94 77 ASN A CA 1
ATOM 634 C C . ASN A 1 77 ? -3.720 9.352 6.145 1.00 94.94 77 ASN A C 1
ATOM 636 O O . ASN A 1 77 ? -4.596 10.065 6.624 1.00 94.94 77 ASN A O 1
ATOM 640 N N . THR A 1 78 ? -4.015 8.189 5.566 1.00 94.62 78 THR A N 1
ATOM 641 C CA . THR A 1 78 ? -5.389 7.682 5.490 1.00 94.62 78 THR A CA 1
ATOM 642 C C . THR A 1 78 ? -5.837 7.121 6.846 1.00 94.62 78 THR A C 1
ATOM 644 O O . THR A 1 78 ? -5.020 6.511 7.544 1.00 94.62 78 THR A O 1
ATOM 647 N N . PRO A 1 79 ? -7.104 7.287 7.262 1.00 95.50 79 PRO A N 1
ATOM 648 C CA . PRO A 1 79 ? -7.612 6.571 8.426 1.00 95.50 79 PRO A CA 1
ATOM 649 C C . PRO A 1 79 ? -7.547 5.058 8.192 1.00 95.50 79 PRO A C 1
ATOM 651 O O . PRO A 1 79 ? -7.584 4.592 7.048 1.00 95.50 79 PRO A O 1
ATOM 654 N N . LEU A 1 80 ? -7.486 4.294 9.282 1.00 95.25 80 LEU A N 1
ATOM 655 C CA . LEU A 1 80 ? -7.627 2.844 9.205 1.00 95.25 80 LEU A CA 1
ATOM 656 C C . LEU A 1 80 ? -8.968 2.475 8.560 1.00 95.25 80 LEU A C 1
ATOM 658 O O . LEU A 1 80 ? -9.948 3.231 8.601 1.00 95.25 80 LEU A O 1
ATOM 662 N N . ARG A 1 81 ? -9.019 1.295 7.947 1.00 92.62 81 ARG A N 1
ATOM 663 C CA . ARG A 1 81 ? -10.287 0.714 7.524 1.00 92.62 81 ARG A CA 1
ATOM 664 C C . ARG A 1 81 ? -11.158 0.481 8.774 1.00 92.62 81 ARG A C 1
ATOM 666 O O . ARG A 1 81 ? -10.667 -0.102 9.736 1.00 92.62 81 ARG A O 1
ATOM 673 N N . PRO A 1 82 ? -12.439 0.887 8.773 1.00 87.06 82 PRO A N 1
ATOM 674 C CA . PRO A 1 82 ? -13.357 0.559 9.856 1.00 87.06 82 PRO A CA 1
ATOM 675 C C . PRO A 1 82 ? -13.495 -0.958 10.004 1.00 87.06 82 PRO A C 1
ATOM 677 O O . PRO A 1 82 ? -13.680 -1.655 9.001 1.00 87.06 82 PRO A O 1
ATOM 680 N N . LEU A 1 83 ? -13.429 -1.449 11.242 1.00 76.50 83 LEU A N 1
ATOM 681 C CA . LEU A 1 83 ? -13.877 -2.798 11.580 1.00 76.50 83 LEU A CA 1
ATOM 682 C C . LEU A 1 83 ? -15.395 -2.822 11.351 1.00 76.50 83 LEU A C 1
ATOM 684 O O . LEU A 1 83 ? -16.108 -2.015 11.948 1.00 76.50 83 LEU A O 1
ATOM 688 N N . GLN A 1 84 ? -15.856 -3.642 10.407 1.00 60.91 84 GLN A N 1
ATOM 689 C CA . GLN A 1 84 ? -17.284 -3.895 10.198 1.00 60.91 84 GLN A CA 1
ATOM 690 C C . GLN A 1 84 ? -17.743 -5.022 11.110 1.00 60.91 84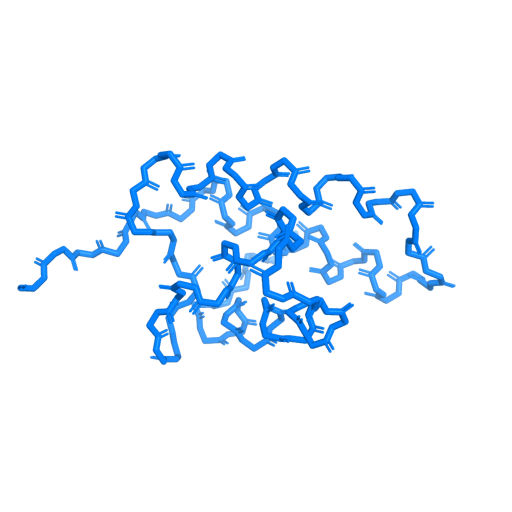 GLN A C 1
ATOM 692 O O . GLN A 1 84 ? -16.937 -5.961 11.300 1.00 60.91 84 GLN A O 1
#

Foldseek 3Di:
DDQDDQLLLLVLLVVVVPVDDPPDLSCLSVPADHSGNFAQDVVSLVSNLVVLVVCCVVDPDPVNNVSSVSSNVNSVPPDHDDDD

Mean predicted aligned error: 4.21 Å

Radius of gyration: 11.81 Å; Cα contacts (8 Å, |Δi|>4): 97; chains: 1; bounding box: 33×33×26 Å